Protein AF-A0A653JDM7-F1 (afdb_monomer)

Sequence (87 aa):
MLNTESLFPHAGSFAMRRNRDNGKYDIPVRILRRNPDGSLLIGDPVPGGKRRNAASINCNVPIADLLPTSRQRCLRARHKHAFQVSV

Secondary structure (DSSP, 8-state):
---GGG-S--TT-EEEEEPTTT-SEEEEEEEEEE-TTSEEEEE-SSTT--TTS---S-EEEEGGGEEEE-HHHHHHHHHHHHHHT--

pLDDT: mean 72.77, std 17.04, rang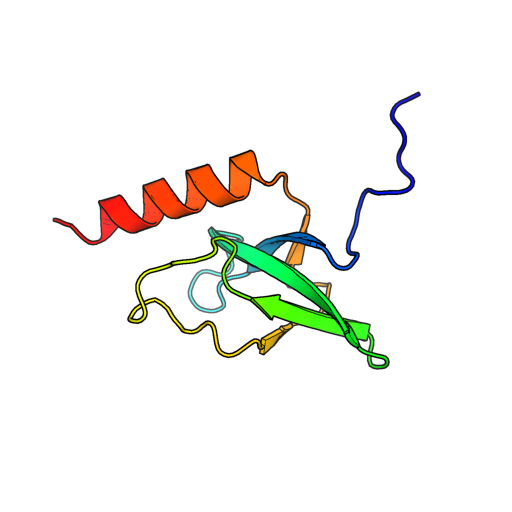e [33.38, 89.5]

Solvent-accessible surface area (backbone atoms only — not comparable to full-atom values): 5208 Å² total; per-residue (Å²): 132,81,83,68,90,80,66,75,89,54,59,76,38,33,27,22,30,49,36,86,90,78,69,43,67,69,44,49,26,21,31,64,39,74,47,94,88,61,28,29,32,30,32,62,66,50,93,86,61,64,74,88,75,46,75,54,58,69,42,76,40,55,59,89,48,48,41,74,46,53,62,69,56,35,51,53,46,48,54,54,57,60,59,69,74,72,118

Nearest PDB structures (foldseek):
  7kux-assembly1_E  TM=6.245E-01  e=8.583E-02  Physcomitrium patens
  7lx0-assembly1_P  TM=6.762E-01  e=2.944E-01  Fischerella thermalis PCC 7521
  8jw0-assembly1_e  TM=6.500E-01  e=2.944E-01  Amphidinium carterae
  3h6z-assembly2_B  TM=5.550E-01  e=4.207E+00  Drosophila melanogaster
  8iyj-assembly1_Z  TM=4.518E-01  e=3.695E+00  Mus musculus

Mean predicted aligned error: 9.22 Å

Radius of gyration: 13.14 Å; Cα contacts (8 Å, |Δi|>4): 143; chains: 1; bounding box: 41×24×36 Å

Foldseek 3Di:
DPPCPCFDDAAQFKWFFQDPVPRDRLQIWGFHHQDPVQWTFIAHLDDPPDCVPCVRPTDTHHSVRIGGDHSVVSVVSVVVVVVVVVD

Structure (mmCIF, N/CA/C/O backbone):
data_AF-A0A653JDM7-F1
#
_entry.id   AF-A0A653JDM7-F1
#
loop_
_atom_site.group_PDB
_atom_site.id
_atom_site.type_symbol
_atom_site.label_atom_id
_atom_site.label_alt_id
_atom_site.label_comp_id
_atom_site.label_asym_id
_atom_site.label_entity_id
_atom_site.label_seq_id
_atom_site.pdbx_PDB_ins_code
_atom_site.Cartn_x
_atom_site.Cartn_y
_atom_site.Cartn_z
_atom_site.occupancy
_atom_site.B_iso_or_equiv
_atom_site.auth_seq_id
_atom_site.auth_comp_id
_atom_site.auth_asym_id
_atom_site.auth_atom_id
_atom_site.pdbx_PDB_model_num
ATOM 1 N N . MET A 1 1 ? -26.292 2.572 -0.848 1.00 33.38 1 MET A N 1
ATOM 2 C CA . MET A 1 1 ? -25.292 2.600 0.242 1.00 33.38 1 MET A CA 1
ATOM 3 C C . MET A 1 1 ? -24.022 1.944 -0.271 1.00 33.38 1 MET A C 1
ATOM 5 O O . MET A 1 1 ? -24.066 0.778 -0.634 1.00 33.38 1 MET A O 1
ATOM 9 N N . LEU A 1 2 ? -22.934 2.703 -0.418 1.00 34.22 2 LEU A N 1
ATOM 10 C CA . LEU A 1 2 ? -21.624 2.153 -0.780 1.00 34.22 2 LEU A CA 1
ATOM 11 C C . LEU A 1 2 ? -21.100 1.362 0.424 1.00 34.22 2 LEU A C 1
ATOM 13 O O . LEU A 1 2 ? -20.967 1.938 1.496 1.00 34.22 2 LEU A O 1
ATOM 17 N N . ASN A 1 3 ? -20.861 0.061 0.241 1.00 35.09 3 ASN A N 1
ATOM 18 C CA . ASN A 1 3 ? -20.321 -0.856 1.249 1.00 35.09 3 ASN A CA 1
ATOM 19 C C . ASN A 1 3 ? -18.996 -0.308 1.805 1.00 35.09 3 ASN A C 1
ATOM 21 O O . ASN A 1 3 ? -17.943 -0.422 1.177 1.00 35.09 3 ASN A O 1
ATOM 25 N N . THR A 1 4 ? -19.059 0.336 2.966 1.00 42.22 4 THR A N 1
ATOM 26 C CA . THR A 1 4 ? -17.934 0.995 3.638 1.00 42.22 4 THR A CA 1
ATOM 27 C C . THR A 1 4 ? -17.117 0.038 4.514 1.00 42.22 4 THR A C 1
ATOM 29 O O . THR A 1 4 ? -16.075 0.428 5.034 1.00 42.22 4 THR A O 1
ATOM 32 N N . GLU A 1 5 ? -17.526 -1.228 4.640 1.00 43.00 5 GLU A N 1
ATOM 33 C CA . GLU A 1 5 ? -16.897 -2.209 5.542 1.00 43.00 5 GLU A CA 1
ATOM 34 C C . GLU A 1 5 ? -15.582 -2.821 5.018 1.00 43.00 5 GLU A C 1
ATOM 36 O O . GLU A 1 5 ? -14.869 -3.489 5.760 1.00 43.00 5 GLU A O 1
ATOM 41 N N . SER A 1 6 ? -15.188 -2.543 3.770 1.00 51.06 6 SER A N 1
ATOM 42 C CA . SER A 1 6 ? -13.935 -3.038 3.166 1.00 51.06 6 SER A CA 1
ATOM 43 C C . SER A 1 6 ? -12.892 -1.940 2.910 1.00 51.06 6 SER A C 1
ATOM 45 O O . SER A 1 6 ? -11.992 -2.111 2.085 1.00 51.06 6 SER A O 1
ATOM 47 N N . LEU A 1 7 ? -13.037 -0.763 3.530 1.00 58.88 7 LEU A N 1
ATOM 48 C CA . LEU A 1 7 ? -12.366 0.445 3.037 1.00 58.88 7 LEU A CA 1
ATOM 49 C C . LEU A 1 7 ? -10.892 0.593 3.426 1.00 58.88 7 LEU A C 1
ATOM 51 O O . LEU A 1 7 ? -10.164 1.253 2.684 1.00 58.88 7 LEU A O 1
ATOM 55 N N . PHE A 1 8 ? -10.417 0.007 4.531 1.00 62.56 8 PHE A N 1
ATOM 56 C CA . PHE A 1 8 ? -9.017 0.172 4.940 1.00 62.56 8 PHE A CA 1
ATOM 57 C C . PHE A 1 8 ? -8.621 -0.665 6.168 1.00 62.56 8 PHE A C 1
ATOM 59 O O . PHE A 1 8 ? -9.428 -0.805 7.081 1.00 62.56 8 PHE A O 1
ATOM 66 N N . PRO A 1 9 ? -7.338 -1.039 6.324 1.00 71.12 9 PRO A N 1
ATOM 67 C CA . PRO A 1 9 ? -6.480 -1.806 5.428 1.00 71.12 9 PRO A CA 1
ATOM 68 C C . PRO A 1 9 ? -6.446 -3.291 5.848 1.00 71.12 9 PRO A C 1
ATOM 70 O O . PRO A 1 9 ? -6.018 -3.634 6.951 1.00 71.12 9 PRO A O 1
ATOM 73 N N . HIS A 1 10 ? -6.843 -4.185 4.940 1.00 76.12 10 HIS A N 1
ATOM 74 C CA . HIS A 1 10 ? -6.748 -5.640 5.108 1.00 76.12 10 HIS A CA 1
ATOM 75 C C . HIS A 1 10 ? -5.779 -6.264 4.093 1.00 76.12 10 HIS A C 1
ATOM 77 O O . HIS A 1 10 ? -5.413 -5.643 3.090 1.00 76.12 10 HIS A O 1
ATOM 83 N N . ALA A 1 11 ? -5.365 -7.507 4.337 1.00 82.56 11 ALA A N 1
ATOM 84 C CA . ALA A 1 11 ? -4.511 -8.255 3.418 1.00 82.56 11 ALA A CA 1
ATOM 85 C C . ALA A 1 11 ? -5.109 -8.291 1.998 1.00 82.56 11 ALA A C 1
ATOM 87 O O . ALA A 1 11 ? -6.319 -8.397 1.812 1.00 82.56 11 ALA A O 1
ATOM 88 N N . GLY A 1 12 ? -4.257 -8.153 0.985 1.00 79.44 12 GLY A N 1
ATOM 89 C CA . GLY A 1 12 ? -4.648 -8.094 -0.421 1.00 79.44 12 GLY A CA 1
ATOM 90 C C . GLY A 1 12 ? -4.988 -6.697 -0.949 1.00 79.44 12 GLY A C 1
ATOM 91 O O . GLY A 1 12 ? -4.932 -6.522 -2.167 1.00 79.44 12 GLY A O 1
ATOM 92 N N . SER A 1 13 ? -5.266 -5.715 -0.082 1.00 85.19 13 SER A N 1
ATOM 93 C CA . SER A 1 13 ? -5.573 -4.334 -0.486 1.00 85.19 13 SER A CA 1
ATOM 94 C C . SER A 1 13 ? -4.362 -3.559 -0.988 1.00 85.19 13 SER A C 1
ATOM 96 O O . SER A 1 13 ? -3.212 -3.941 -0.779 1.00 85.19 13 SER A O 1
ATOM 98 N N . PHE A 1 14 ? -4.634 -2.434 -1.644 1.00 85.19 14 PHE A N 1
ATOM 99 C CA . PHE A 1 14 ? -3.630 -1.535 -2.197 1.00 85.19 14 PHE A CA 1
ATOM 100 C C . PHE A 1 14 ? -3.582 -0.231 -1.401 1.00 85.19 14 PHE A C 1
ATOM 102 O O . PHE A 1 14 ? -4.606 0.263 -0.923 1.00 85.19 14 PHE A O 1
ATOM 109 N N . ALA A 1 15 ? -2.386 0.330 -1.262 1.00 87.56 15 ALA A N 1
ATOM 110 C CA . ALA A 1 15 ? -2.167 1.596 -0.579 1.00 87.56 15 ALA A CA 1
ATOM 111 C C . ALA A 1 15 ? -1.072 2.408 -1.278 1.00 87.56 15 ALA A C 1
ATOM 113 O O . ALA A 1 15 ? -0.230 1.869 -1.997 1.00 87.56 15 ALA A O 1
ATOM 114 N N . MET A 1 16 ? -1.076 3.715 -1.048 1.00 88.12 16 MET A N 1
ATOM 115 C CA . MET A 1 16 ? 0.081 4.565 -1.297 1.00 88.12 16 MET A CA 1
ATOM 116 C C . MET A 1 16 ? 0.818 4.730 0.028 1.00 88.12 16 MET A C 1
ATOM 118 O O . MET A 1 16 ? 0.210 5.114 1.023 1.00 88.12 16 MET A O 1
ATOM 122 N N . ARG A 1 17 ? 2.111 4.428 0.055 1.00 88.56 17 ARG A N 1
ATOM 123 C CA . ARG A 1 17 ? 2.990 4.673 1.194 1.00 88.56 17 ARG A CA 1
ATOM 124 C C . ARG A 1 17 ? 3.517 6.097 1.131 1.00 88.56 17 ARG A C 1
ATOM 126 O O . ARG A 1 17 ? 3.880 6.585 0.058 1.00 88.56 17 ARG A O 1
ATOM 133 N N . ARG A 1 18 ? 3.594 6.732 2.297 1.00 88.75 18 ARG A N 1
ATOM 134 C CA . ARG A 1 18 ? 4.274 8.008 2.472 1.00 88.75 18 ARG A CA 1
ATOM 135 C C . ARG A 1 18 ? 5.768 7.846 2.209 1.00 88.75 18 ARG A C 1
ATOM 137 O O . ARG A 1 18 ? 6.444 7.026 2.830 1.00 88.75 18 ARG A O 1
ATOM 144 N N . ASN A 1 19 ? 6.289 8.621 1.279 1.00 85.19 19 ASN A N 1
ATOM 145 C CA . ASN A 1 19 ? 7.712 8.734 1.051 1.00 85.19 19 ASN A CA 1
ATOM 146 C C . ASN A 1 19 ? 8.320 9.632 2.134 1.00 85.19 19 ASN A C 1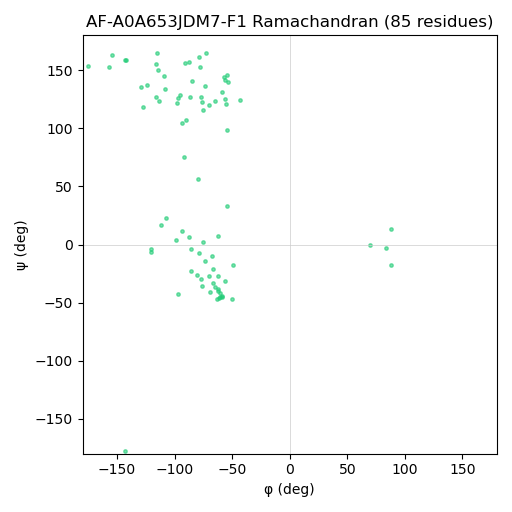
ATOM 148 O O . ASN A 1 19 ? 7.836 10.736 2.383 1.00 85.19 19 ASN A O 1
ATOM 152 N N . ARG A 1 20 ? 9.361 9.135 2.808 1.00 83.81 20 ARG A N 1
ATOM 153 C CA . ARG A 1 20 ? 10.038 9.869 3.884 1.00 83.81 20 ARG A CA 1
ATOM 154 C C . ARG A 1 20 ? 10.824 11.066 3.357 1.00 83.81 20 ARG A C 1
ATOM 156 O O . ARG A 1 20 ? 10.936 12.051 4.075 1.00 83.81 20 ARG A O 1
ATOM 163 N N . ASP A 1 21 ? 11.279 11.007 2.109 1.00 82.81 21 ASP A N 1
ATOM 164 C CA . ASP A 1 21 ? 12.144 12.032 1.522 1.00 82.81 21 ASP A CA 1
ATOM 165 C C . ASP A 1 21 ? 11.360 13.292 1.140 1.00 82.81 21 ASP A C 1
ATOM 167 O O . ASP A 1 21 ? 11.853 14.407 1.274 1.00 82.81 21 ASP A O 1
ATOM 171 N N . ASN A 1 22 ? 10.120 13.127 0.669 1.00 85.25 22 ASN A N 1
ATOM 172 C CA . ASN A 1 22 ? 9.296 14.237 0.177 1.00 85.25 22 ASN A CA 1
ATOM 173 C C . ASN A 1 22 ? 7.973 14.420 0.945 1.00 85.25 22 ASN A C 1
ATOM 175 O O . ASN A 1 22 ? 7.206 15.337 0.651 1.00 85.25 22 ASN A O 1
ATOM 179 N N . GLY A 1 23 ? 7.673 13.535 1.900 1.00 86.94 23 GLY A N 1
ATOM 180 C CA . GLY A 1 23 ? 6.459 13.546 2.714 1.00 86.94 23 GLY A CA 1
ATOM 181 C C . GLY A 1 23 ? 5.160 13.190 1.977 1.00 86.94 23 GLY A C 1
ATOM 182 O O . GLY A 1 23 ? 4.110 13.176 2.624 1.00 86.94 23 GLY A O 1
ATOM 183 N N . LYS A 1 24 ? 5.199 12.907 0.667 1.00 88.06 24 LYS A N 1
ATOM 184 C CA . LYS A 1 24 ? 4.034 12.648 -0.197 1.00 88.06 24 LYS A CA 1
ATOM 185 C C . LYS A 1 24 ? 3.684 11.162 -0.255 1.00 88.06 24 LYS A C 1
ATOM 187 O O . LYS A 1 24 ? 4.521 10.294 -0.054 1.00 88.06 24 LYS A O 1
ATOM 192 N N . TYR A 1 25 ? 2.427 10.863 -0.575 1.00 86.19 25 TYR A N 1
ATOM 193 C CA . TYR A 1 25 ? 1.925 9.499 -0.764 1.00 86.19 25 TYR A CA 1
ATOM 194 C C . TYR A 1 25 ? 2.039 9.065 -2.230 1.00 86.19 25 TYR A C 1
ATOM 196 O O . TYR A 1 25 ? 1.051 9.056 -2.967 1.00 86.19 25 TYR A O 1
ATOM 204 N N . ASP A 1 26 ? 3.252 8.739 -2.667 1.00 83.12 26 ASP A N 1
ATOM 205 C CA . ASP A 1 26 ? 3.573 8.450 -4.071 1.00 83.12 26 ASP A CA 1
ATOM 206 C C . ASP A 1 26 ? 4.151 7.044 -4.308 1.00 83.12 26 ASP A C 1
ATOM 208 O O . ASP A 1 26 ? 4.221 6.607 -5.454 1.00 83.12 26 ASP A O 1
ATOM 212 N N . ILE A 1 27 ? 4.437 6.271 -3.254 1.00 83.31 27 ILE A N 1
ATOM 213 C CA . ILE A 1 27 ? 4.983 4.912 -3.372 1.00 83.31 27 ILE A CA 1
ATOM 214 C C . ILE A 1 27 ? 3.837 3.887 -3.363 1.00 83.31 27 ILE A C 1
ATOM 216 O O . ILE A 1 27 ? 3.277 3.615 -2.301 1.00 83.31 27 ILE A O 1
ATOM 220 N N . PRO A 1 28 ? 3.451 3.285 -4.501 1.00 84.69 28 PRO A N 1
ATOM 221 C CA . PRO A 1 28 ? 2.357 2.320 -4.526 1.00 84.69 28 PRO A CA 1
ATOM 222 C C . PRO A 1 28 ? 2.793 0.987 -3.907 1.00 84.69 28 PRO A C 1
ATOM 224 O O . PRO A 1 28 ? 3.872 0.485 -4.220 1.00 84.69 28 PRO A O 1
ATOM 227 N N . VAL A 1 29 ? 1.940 0.392 -3.070 1.00 84.81 29 VAL A N 1
ATOM 228 C CA . VAL A 1 29 ? 2.205 -0.863 -2.347 1.00 84.81 29 VAL A CA 1
ATOM 229 C C . VAL A 1 29 ? 0.961 -1.749 -2.242 1.00 84.81 29 VAL A C 1
ATOM 231 O O . VAL A 1 29 ? -0.174 -1.279 -2.355 1.00 84.81 29 VAL A O 1
ATOM 234 N N . ARG A 1 30 ? 1.172 -3.048 -2.009 1.00 86.00 30 ARG A N 1
ATOM 235 C CA . AR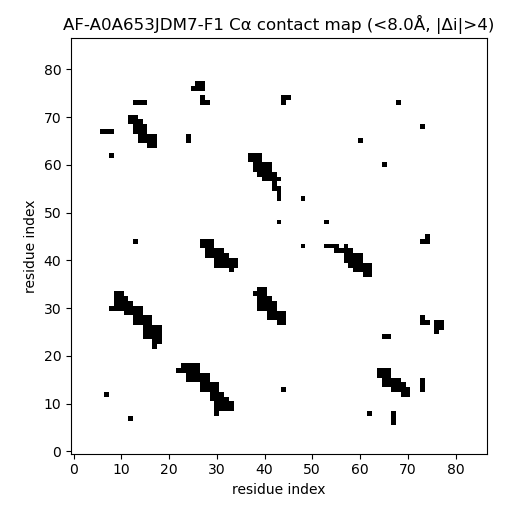G A 1 30 ? 0.120 -4.005 -1.634 1.00 86.00 30 ARG A CA 1
ATOM 236 C C . ARG A 1 30 ? 0.281 -4.402 -0.174 1.00 86.00 30 ARG A C 1
ATOM 238 O O . ARG A 1 30 ? 1.379 -4.740 0.254 1.00 86.00 30 ARG A O 1
ATOM 245 N N . ILE A 1 31 ? -0.814 -4.398 0.574 1.00 86.94 31 ILE A N 1
ATOM 246 C CA . ILE A 1 31 ? -0.868 -4.891 1.948 1.00 86.94 31 ILE A CA 1
ATOM 247 C C . ILE A 1 31 ? -0.881 -6.414 1.895 1.00 86.94 31 ILE A C 1
ATOM 249 O O . ILE A 1 31 ? -1.743 -7.021 1.259 1.00 86.94 31 ILE A O 1
ATOM 253 N N . LEU A 1 32 ? 0.085 -7.039 2.552 1.00 85.69 32 LEU A N 1
ATOM 254 C CA . LEU A 1 32 ? 0.222 -8.490 2.609 1.00 85.69 32 LEU A CA 1
ATOM 255 C C . LEU A 1 32 ? -0.389 -9.044 3.888 1.00 85.69 32 LEU A C 1
ATOM 257 O O . LEU A 1 32 ? -1.082 -10.055 3.848 1.00 85.69 32 LEU A O 1
ATOM 261 N N . ARG A 1 33 ? -0.151 -8.371 5.018 1.00 86.88 33 ARG A N 1
ATOM 262 C CA . ARG A 1 33 ? -0.621 -8.810 6.334 1.00 86.88 33 ARG A CA 1
ATOM 263 C C . ARG A 1 33 ? -0.701 -7.634 7.302 1.00 86.88 33 ARG A C 1
ATOM 265 O O . ARG A 1 33 ? 0.072 -6.687 7.188 1.00 86.88 33 ARG A O 1
ATOM 272 N N . ARG A 1 34 ? -1.590 -7.733 8.289 1.00 87.31 34 ARG A N 1
ATOM 273 C CA . ARG A 1 34 ? -1.577 -6.887 9.485 1.00 87.31 34 ARG A CA 1
ATOM 274 C C . ARG A 1 34 ? -0.850 -7.595 10.619 1.00 87.31 34 ARG A C 1
ATOM 276 O O . ARG A 1 34 ? -1.142 -8.753 10.902 1.00 87.31 34 ARG A O 1
ATOM 283 N N . ASN A 1 35 ? 0.105 -6.915 11.232 1.00 86.50 35 ASN A N 1
ATOM 284 C CA . ASN A 1 35 ? 0.838 -7.440 12.372 1.00 86.50 35 ASN A CA 1
ATOM 285 C C . ASN A 1 35 ? 0.103 -7.113 13.687 1.00 86.50 35 ASN A C 1
ATOM 287 O O . ASN A 1 35 ? -0.682 -6.158 13.729 1.00 86.50 35 ASN A O 1
ATOM 291 N N . PRO A 1 36 ? 0.350 -7.882 14.764 1.00 83.12 36 PRO A N 1
ATOM 292 C CA . PRO A 1 36 ? -0.282 -7.656 16.068 1.00 83.12 36 PRO A CA 1
ATOM 293 C C . PRO A 1 36 ? 0.060 -6.300 16.702 1.00 83.12 36 PRO A C 1
ATOM 295 O O . PRO A 1 36 ? -0.744 -5.758 17.450 1.00 83.12 36 PRO A O 1
ATOM 298 N N . ASP A 1 37 ? 1.220 -5.732 16.367 1.00 85.62 37 ASP A N 1
ATOM 299 C CA . ASP A 1 37 ? 1.696 -4.419 16.828 1.00 85.62 37 ASP A CA 1
ATOM 300 C C . ASP A 1 37 ? 0.989 -3.227 16.146 1.00 85.62 37 ASP A C 1
ATOM 302 O O . ASP A 1 37 ? 1.326 -2.070 16.390 1.00 85.62 37 ASP A O 1
ATOM 306 N N . GLY A 1 38 ? 0.021 -3.494 15.262 1.00 81.69 38 GLY A N 1
ATOM 307 C CA . GLY A 1 38 ? -0.710 -2.474 14.511 1.00 81.69 38 GLY A CA 1
ATOM 308 C C . GLY A 1 38 ? -0.007 -1.993 13.237 1.00 81.69 38 GLY A C 1
ATOM 309 O O . GLY A 1 38 ? -0.596 -1.211 12.486 1.00 81.69 38 GLY A O 1
ATOM 310 N N . SER A 1 39 ? 1.201 -2.480 12.943 1.00 88.81 39 SER A N 1
ATOM 311 C CA . SER A 1 39 ? 1.875 -2.238 11.668 1.00 88.81 39 SER A CA 1
ATOM 312 C C . SER A 1 39 ? 1.326 -3.134 10.552 1.00 88.81 39 SER A C 1
ATOM 314 O O . SER A 1 39 ? 0.678 -4.162 10.780 1.00 88.81 39 SER A O 1
ATOM 316 N N . LEU A 1 40 ? 1.576 -2.739 9.306 1.00 89.50 40 LEU A N 1
ATOM 317 C CA . LEU A 1 40 ? 1.178 -3.479 8.116 1.00 89.50 40 LEU A CA 1
ATOM 318 C C . LEU A 1 40 ? 2.419 -3.932 7.363 1.00 89.50 40 LEU A C 1
ATOM 320 O O . LEU A 1 40 ? 3.271 -3.119 7.007 1.00 89.50 40 LEU A O 1
ATOM 324 N N . LEU A 1 41 ? 2.484 -5.229 7.085 1.00 88.25 41 LEU A N 1
ATOM 325 C CA . LEU A 1 41 ? 3.452 -5.789 6.164 1.00 88.25 41 LEU A CA 1
ATOM 326 C C . LEU A 1 41 ? 2.999 -5.453 4.744 1.00 88.25 41 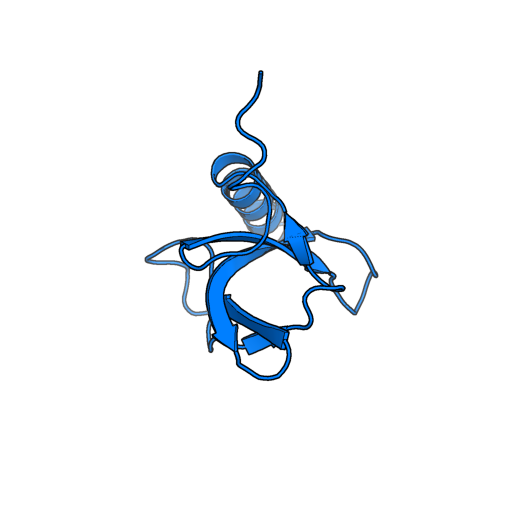LEU A C 1
ATOM 328 O O . LEU A 1 41 ? 1.944 -5.916 4.299 1.00 88.25 41 LEU A O 1
ATOM 332 N N . ILE A 1 42 ? 3.792 -4.660 4.036 1.00 87.44 42 ILE A N 1
ATOM 333 C CA . ILE A 1 42 ? 3.510 -4.228 2.667 1.00 87.44 42 ILE A CA 1
ATOM 334 C C . ILE A 1 42 ? 4.569 -4.756 1.698 1.00 87.44 42 ILE A C 1
ATOM 336 O O . ILE A 1 42 ? 5.703 -5.018 2.090 1.00 87.44 42 ILE A O 1
ATOM 340 N N . GLY A 1 43 ? 4.206 -4.881 0.424 1.00 83.00 43 GLY A N 1
ATOM 341 C CA . GLY A 1 43 ? 5.097 -5.326 -0.645 1.00 83.00 43 GLY A CA 1
ATOM 342 C C . GLY A 1 43 ? 4.850 -4.605 -1.970 1.00 83.00 43 GLY A C 1
ATOM 343 O O . GLY A 1 43 ? 4.002 -3.712 -2.069 1.00 83.00 43 GLY A O 1
ATOM 344 N N . ASP A 1 44 ? 5.600 -5.008 -3.000 1.00 77.75 44 ASP A N 1
ATOM 345 C CA . ASP A 1 44 ? 5.426 -4.481 -4.357 1.00 77.75 44 ASP A CA 1
ATOM 346 C C . ASP A 1 44 ? 3.988 -4.761 -4.843 1.00 77.75 44 ASP A C 1
ATOM 348 O O . ASP A 1 44 ? 3.488 -5.885 -4.710 1.00 77.75 44 ASP A O 1
ATOM 352 N N . PRO A 1 45 ? 3.292 -3.751 -5.394 1.00 70.06 45 PRO A N 1
ATOM 353 C CA . PRO A 1 45 ? 1.920 -3.902 -5.854 1.00 70.06 45 PRO A CA 1
ATOM 354 C C . PRO A 1 45 ? 1.757 -4.823 -7.080 1.00 70.06 45 PRO A C 1
ATOM 356 O O . PRO A 1 45 ? 0.618 -5.141 -7.426 1.00 70.06 45 PRO A O 1
ATOM 359 N N . VAL A 1 46 ? 2.837 -5.246 -7.757 1.00 61.34 46 VAL A N 1
ATOM 360 C CA . VAL A 1 46 ? 2.788 -6.002 -9.023 1.00 61.34 46 VAL A CA 1
ATOM 361 C C . VAL A 1 46 ? 3.610 -7.300 -8.960 1.00 61.34 46 VAL A C 1
ATOM 363 O O . VAL A 1 46 ? 4.839 -7.247 -8.854 1.00 61.34 46 VAL A O 1
ATOM 366 N N . PRO A 1 47 ? 2.968 -8.475 -9.118 1.00 57.97 47 PRO A N 1
ATOM 367 C CA . PRO A 1 47 ? 3.676 -9.728 -9.373 1.00 57.97 47 PRO A CA 1
ATOM 368 C C . PRO A 1 47 ? 4.560 -9.602 -10.625 1.00 57.97 47 PRO A C 1
ATOM 370 O O . PRO A 1 47 ? 4.072 -9.213 -11.683 1.00 57.97 47 PRO A O 1
ATOM 373 N N . GLY A 1 48 ? 5.858 -9.898 -10.509 1.00 56.34 48 GLY A N 1
ATOM 374 C CA . GLY A 1 48 ? 6.810 -9.793 -11.627 1.00 56.34 48 GLY A CA 1
ATOM 375 C C . GLY A 1 48 ? 7.475 -8.420 -11.806 1.00 56.34 48 GLY A C 1
ATOM 376 O O . GLY A 1 48 ? 8.094 -8.167 -12.838 1.00 56.34 48 GLY A O 1
ATOM 377 N N . GLY A 1 49 ? 7.375 -7.518 -10.822 1.00 57.94 49 GLY A N 1
ATOM 378 C CA . GLY A 1 49 ? 8.112 -6.254 -10.828 1.00 57.94 49 GLY A CA 1
ATOM 379 C C . GLY A 1 49 ? 9.631 -6.415 -11.006 1.00 57.94 49 GLY A C 1
ATOM 380 O O . GLY A 1 49 ? 10.228 -7.380 -10.530 1.00 57.94 49 GLY A O 1
ATOM 381 N N . LYS A 1 50 ? 10.278 -5.462 -11.703 1.00 55.28 50 LYS A N 1
ATOM 382 C CA . LYS A 1 50 ? 11.738 -5.467 -11.914 1.00 55.28 50 LYS A CA 1
ATOM 383 C C . LYS A 1 50 ? 12.452 -5.531 -10.555 1.00 55.28 50 LYS A C 1
ATOM 385 O O . LYS A 1 50 ? 12.321 -4.604 -9.760 1.00 55.28 50 LYS A O 1
ATOM 390 N N . ARG A 1 51 ? 13.273 -6.573 -10.345 1.00 50.09 51 ARG A N 1
ATOM 391 C CA . ARG A 1 51 ? 14.055 -6.865 -9.117 1.00 50.09 51 ARG A CA 1
ATOM 392 C C . ARG A 1 51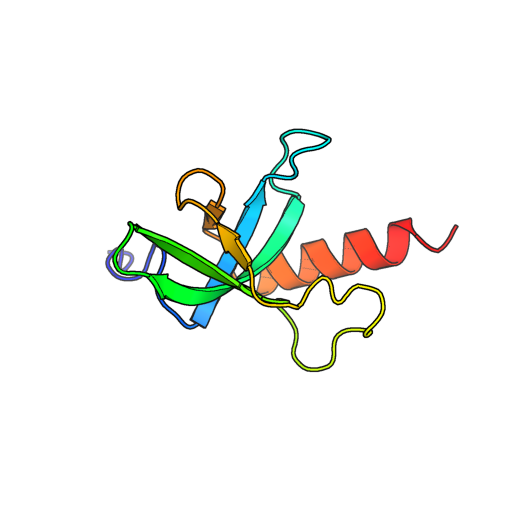 ? 14.875 -5.690 -8.554 1.00 50.09 51 ARG A C 1
ATOM 394 O O . ARG A 1 51 ? 15.292 -5.731 -7.412 1.00 50.09 51 ARG A O 1
ATOM 401 N N . ARG A 1 52 ? 15.130 -4.646 -9.341 1.00 46.88 52 ARG A N 1
ATOM 402 C CA . ARG A 1 52 ? 15.934 -3.473 -8.948 1.00 46.88 52 ARG A CA 1
ATOM 403 C C . ARG A 1 52 ? 15.111 -2.399 -8.227 1.00 46.88 52 ARG A C 1
ATOM 405 O O . ARG A 1 52 ? 15.651 -1.665 -7.417 1.00 46.88 52 ARG A O 1
ATOM 412 N N . ASN A 1 53 ? 13.793 -2.392 -8.447 1.00 49.69 53 ASN A N 1
ATOM 413 C CA . ASN A 1 53 ? 12.830 -1.672 -7.608 1.00 49.69 53 ASN A CA 1
ATOM 414 C C . AS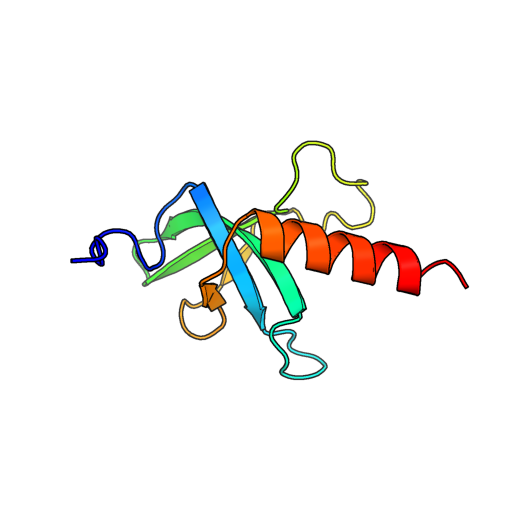N A 1 53 ? 12.377 -2.545 -6.428 1.00 49.69 53 ASN A C 1
ATOM 416 O O . ASN A 1 53 ? 11.479 -2.155 -5.680 1.00 49.69 53 ASN A O 1
ATOM 420 N N . ALA A 1 54 ? 13.000 -3.722 -6.261 1.00 46.16 54 ALA A N 1
ATOM 421 C CA . ALA A 1 54 ? 12.697 -4.654 -5.198 1.00 46.16 54 ALA A CA 1
ATOM 422 C C . ALA A 1 54 ? 13.323 -4.279 -3.855 1.00 46.16 54 ALA A C 1
ATOM 424 O O . ALA A 1 54 ? 13.896 -5.107 -3.160 1.00 46.16 54 ALA A O 1
ATOM 425 N N . ALA A 1 55 ? 13.008 -3.069 -3.399 1.00 49.00 55 ALA A N 1
ATOM 426 C CA . ALA A 1 55 ? 12.715 -2.874 -1.982 1.00 49.00 55 ALA A CA 1
ATOM 427 C C . ALA A 1 55 ? 11.469 -3.694 -1.534 1.00 49.00 55 ALA A C 1
ATOM 429 O O . ALA A 1 55 ? 11.025 -3.568 -0.401 1.00 49.00 55 ALA A O 1
ATOM 430 N N . SER A 1 56 ? 10.935 -4.565 -2.412 1.00 48.09 56 SER A N 1
ATOM 431 C CA . SER A 1 56 ? 10.142 -5.790 -2.207 1.00 48.09 56 SER A CA 1
ATOM 432 C C . SER A 1 56 ? 10.787 -6.840 -1.283 1.00 48.09 56 SER A C 1
ATOM 434 O O . SER A 1 56 ? 10.577 -8.038 -1.469 1.00 48.09 56 SER A O 1
ATOM 436 N N . ILE A 1 57 ? 11.543 -6.416 -0.273 1.00 58.59 57 ILE A N 1
ATOM 437 C CA . ILE A 1 57 ? 11.633 -7.171 0.972 1.00 58.59 57 ILE A CA 1
ATOM 438 C C . ILE A 1 57 ? 10.503 -6.585 1.789 1.00 58.59 57 ILE A C 1
ATOM 440 O O . ILE A 1 57 ? 10.549 -5.411 2.150 1.00 58.59 57 ILE A O 1
ATOM 444 N N . ASN A 1 58 ? 9.437 -7.356 1.944 1.00 76.94 58 ASN A N 1
ATOM 445 C CA . ASN A 1 58 ? 8.238 -6.905 2.625 1.00 76.94 58 ASN A CA 1
ATOM 446 C C . ASN A 1 58 ? 8.616 -6.132 3.894 1.00 76.94 58 ASN A C 1
ATOM 448 O O . ASN A 1 58 ? 9.361 -6.651 4.725 1.00 76.94 58 ASN A O 1
ATOM 452 N N . CYS A 1 59 ? 8.152 -4.894 4.023 1.00 83.25 59 CYS A N 1
ATOM 453 C CA . CYS A 1 59 ? 8.504 -4.060 5.163 1.00 83.25 59 CYS A CA 1
ATOM 454 C C . CYS A 1 59 ? 7.272 -3.763 6.004 1.00 83.25 59 CYS A C 1
ATOM 456 O O . CYS A 1 59 ? 6.150 -3.720 5.497 1.00 83.25 59 CYS A O 1
ATOM 458 N N . ASN A 1 60 ? 7.491 -3.586 7.302 1.00 89.31 60 ASN A N 1
ATOM 459 C CA . ASN A 1 60 ? 6.440 -3.186 8.221 1.00 89.31 60 ASN A CA 1
ATOM 460 C C . ASN A 1 60 ? 6.339 -1.667 8.217 1.00 89.31 60 ASN A C 1
ATOM 462 O O . ASN A 1 60 ? 7.336 -0.969 8.407 1.00 89.31 60 ASN A O 1
ATOM 466 N N . VAL A 1 61 ? 5.133 -1.162 7.988 1.00 88.25 61 VAL A N 1
ATOM 467 C CA . VAL A 1 61 ? 4.852 0.271 7.942 1.00 88.25 61 VAL A CA 1
ATOM 468 C C . VAL A 1 61 ? 3.666 0.577 8.855 1.00 88.25 61 VAL A C 1
ATOM 470 O O . VAL A 1 61 ? 2.678 -0.165 8.829 1.00 88.25 61 VAL A O 1
ATOM 473 N N . PRO A 1 62 ? 3.736 1.639 9.679 1.00 89.38 62 PRO A N 1
ATOM 474 C CA . PRO A 1 62 ? 2.596 2.090 10.464 1.00 89.38 62 PRO A CA 1
ATOM 475 C C . PRO A 1 62 ? 1.403 2.409 9.566 1.00 89.38 62 PRO A C 1
ATOM 477 O O . PRO A 1 62 ? 1.557 2.972 8.483 1.00 89.38 62 PRO A O 1
ATOM 480 N N . ILE A 1 63 ? 0.193 2.117 10.038 1.00 85.81 63 ILE A N 1
ATOM 481 C CA . ILE A 1 63 ? -1.033 2.447 9.300 1.00 85.81 63 ILE A CA 1
ATOM 482 C C . ILE A 1 63 ? -1.137 3.943 8.957 1.00 85.81 63 ILE A C 1
ATOM 484 O O . ILE A 1 63 ? -1.661 4.291 7.904 1.00 85.81 63 ILE A O 1
ATOM 488 N N . ALA A 1 64 ? -0.584 4.813 9.809 1.00 87.44 64 ALA A N 1
ATOM 489 C CA . ALA A 1 64 ? -0.571 6.263 9.623 1.00 87.44 64 ALA A CA 1
ATOM 490 C C . ALA A 1 64 ? 0.277 6.728 8.425 1.00 87.44 64 ALA A C 1
ATOM 492 O O . ALA A 1 64 ? 0.052 7.817 7.910 1.00 87.44 64 ALA A O 1
ATOM 493 N N . ASP A 1 65 ? 1.219 5.901 7.962 1.00 88.69 65 ASP A N 1
ATOM 494 C CA . ASP A 1 65 ? 2.066 6.181 6.796 1.00 88.69 65 ASP A CA 1
ATOM 495 C C . ASP A 1 65 ? 1.484 5.592 5.501 1.00 88.69 65 ASP A C 1
ATOM 497 O O . ASP A 1 65 ? 2.161 5.532 4.466 1.00 88.69 65 ASP A O 1
ATOM 501 N N . LEU A 1 66 ? 0.228 5.141 5.533 1.00 87.94 66 LEU A N 1
ATOM 502 C CA . LEU A 1 66 ? -0.452 4.521 4.406 1.00 87.94 66 LEU A CA 1
ATOM 503 C C . LEU A 1 66 ? -1.750 5.259 4.088 1.00 87.94 66 LEU A C 1
ATOM 505 O O . LEU A 1 66 ? -2.540 5.594 4.964 1.00 87.94 66 LEU A O 1
ATOM 509 N N . LEU A 1 67 ? -1.987 5.461 2.796 1.00 89.06 67 LEU A N 1
ATOM 510 C CA . LEU A 1 67 ? -3.226 6.011 2.267 1.00 89.06 67 LEU A CA 1
ATOM 511 C C . LEU A 1 67 ? -3.952 4.927 1.450 1.00 89.06 67 LEU A C 1
ATOM 513 O O . LEU A 1 67 ? -3.356 4.407 0.498 1.00 89.06 67 LEU A O 1
ATOM 517 N N . PRO A 1 68 ? -5.217 4.584 1.770 1.00 85.69 68 PRO A N 1
ATOM 518 C CA . PRO A 1 68 ? -5.998 3.616 1.003 1.00 85.69 68 PRO A CA 1
ATOM 519 C C . PRO A 1 68 ? -6.085 4.024 -0.460 1.00 85.69 68 PRO A C 1
ATOM 521 O O . PRO A 1 68 ? -6.255 5.202 -0.786 1.00 85.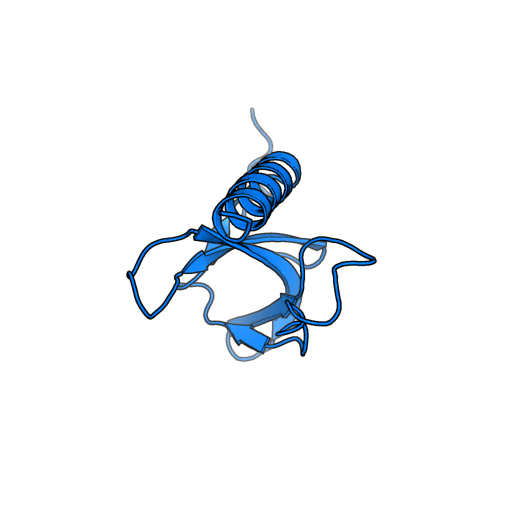69 68 PRO A O 1
ATOM 524 N N . THR A 1 69 ? -6.014 3.054 -1.367 1.00 85.44 69 THR A N 1
ATOM 525 C CA . THR A 1 69 ? -6.197 3.342 -2.787 1.00 85.44 69 THR A CA 1
ATOM 526 C C . THR A 1 69 ? -6.690 2.126 -3.560 1.00 85.44 69 THR A C 1
ATOM 528 O O . THR A 1 69 ? -6.606 0.987 -3.106 1.00 85.44 69 THR A O 1
ATOM 531 N N . SER A 1 70 ? -7.206 2.362 -4.765 1.00 83.75 70 SER A N 1
ATOM 532 C CA . SER A 1 70 ? -7.602 1.277 -5.657 1.00 83.75 70 SER A CA 1
ATOM 533 C C . SER A 1 70 ? -6.385 0.661 -6.348 1.00 83.75 70 SER A C 1
ATOM 535 O O . SER A 1 70 ? -5.390 1.336 -6.633 1.00 83.75 70 SER A O 1
ATOM 537 N N . ARG A 1 71 ? -6.496 -0.620 -6.721 1.00 79.75 71 ARG A N 1
ATOM 538 C CA . ARG A 1 71 ? -5.487 -1.320 -7.533 1.00 79.75 71 ARG A CA 1
ATOM 539 C C . ARG A 1 71 ? -5.106 -0.521 -8.780 1.00 79.75 71 ARG A C 1
ATOM 541 O O . ARG A 1 71 ? -3.926 -0.341 -9.064 1.00 79.75 71 ARG A O 1
ATOM 548 N N . GLN A 1 72 ? -6.102 -0.014 -9.508 1.00 81.62 72 GLN A N 1
ATOM 549 C CA . GLN A 1 72 ? -5.879 0.733 -10.745 1.00 81.62 72 GLN A CA 1
ATOM 550 C C . GLN A 1 72 ? -5.083 2.022 -10.501 1.00 81.62 72 GLN A C 1
ATOM 552 O O . GLN A 1 72 ? -4.203 2.354 -11.293 1.00 81.62 72 GLN A O 1
ATOM 557 N N . ARG A 1 73 ? -5.336 2.722 -9.387 1.00 79.31 73 ARG A N 1
ATOM 558 C CA . ARG A 1 73 ? -4.591 3.930 -9.014 1.00 79.31 73 ARG A CA 1
ATOM 559 C C . ARG A 1 73 ? -3.146 3.610 -8.614 1.00 79.31 73 ARG A C 1
ATOM 561 O O . ARG A 1 73 ? -2.249 4.310 -9.077 1.00 79.31 73 ARG A O 1
ATOM 568 N N . CYS A 1 74 ? -2.902 2.529 -7.867 1.00 80.06 74 CYS A N 1
ATOM 569 C CA . CYS A 1 74 ? -1.540 2.040 -7.593 1.00 80.06 74 CYS A CA 1
ATOM 570 C C . CYS A 1 74 ? -0.770 1.702 -8.876 1.00 80.06 74 CYS A C 1
ATOM 572 O O . CYS A 1 74 ? 0.385 2.097 -9.028 1.00 80.06 74 CYS A O 1
ATOM 574 N N . LEU A 1 75 ? -1.411 0.998 -9.815 1.00 77.38 75 LEU A N 1
ATOM 575 C CA . LEU A 1 75 ? -0.794 0.638 -11.092 1.00 77.38 75 LEU A CA 1
ATOM 576 C C . LEU A 1 75 ? -0.456 1.885 -11.918 1.00 77.38 75 LEU A C 1
ATOM 578 O O . LEU A 1 75 ? 0.673 2.017 -12.384 1.00 77.38 75 LEU A O 1
ATOM 582 N N . ARG A 1 76 ? -1.383 2.844 -12.042 1.00 79.75 76 ARG A N 1
ATOM 583 C CA . ARG A 1 76 ? -1.132 4.114 -12.748 1.00 79.75 76 ARG A CA 1
ATOM 5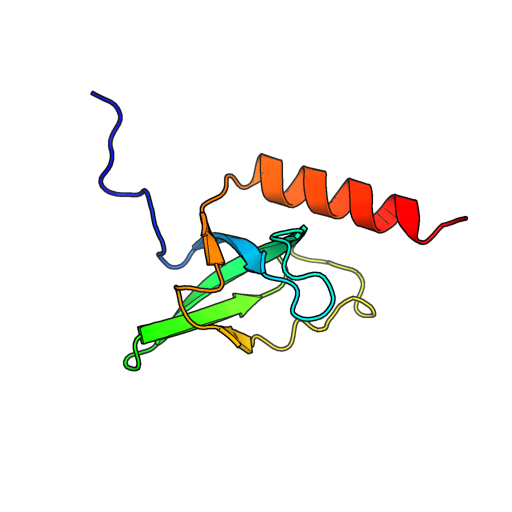84 C C . ARG A 1 76 ? 0.029 4.902 -12.132 1.00 79.75 76 ARG A C 1
ATOM 586 O O . ARG A 1 76 ? 0.890 5.378 -12.868 1.00 79.75 76 ARG A O 1
ATOM 593 N N . ALA A 1 77 ? 0.085 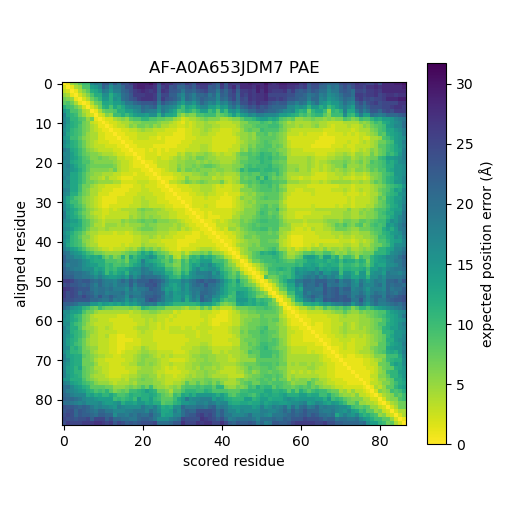5.003 -10.802 1.00 74.69 77 ALA A N 1
ATOM 594 C CA . ALA A 1 77 ? 1.185 5.671 -10.104 1.00 74.69 77 ALA A CA 1
ATOM 595 C C . ALA A 1 77 ? 2.538 4.998 -10.393 1.00 74.69 77 ALA A C 1
ATOM 597 O O . ALA A 1 77 ? 3.517 5.681 -10.689 1.00 74.69 77 ALA A O 1
ATOM 598 N N . ARG A 1 78 ? 2.579 3.659 -10.416 1.00 72.88 78 ARG A N 1
ATOM 599 C CA . ARG A 1 78 ? 3.777 2.893 -10.789 1.00 72.88 78 ARG A CA 1
ATOM 600 C C . ARG A 1 78 ? 4.239 3.189 -12.216 1.00 72.88 78 ARG A C 1
ATOM 602 O O . ARG A 1 78 ? 5.431 3.383 -12.428 1.00 72.88 78 ARG A O 1
ATOM 609 N N . HIS A 1 79 ? 3.322 3.225 -13.185 1.00 67.44 79 HIS A N 1
ATOM 610 C CA . HIS A 1 79 ? 3.668 3.540 -14.576 1.00 67.44 79 HIS A CA 1
ATOM 611 C C . HIS A 1 79 ? 4.250 4.951 -14.716 1.00 67.44 79 HIS A C 1
ATOM 613 O O . HIS A 1 79 ? 5.238 5.126 -15.425 1.00 67.44 79 HIS A O 1
ATOM 619 N N . LYS A 1 80 ? 3.701 5.931 -13.986 1.00 64.25 80 LYS A N 1
ATOM 620 C CA . LYS A 1 80 ? 4.237 7.299 -13.951 1.00 64.25 80 LYS A CA 1
ATOM 621 C C . LYS A 1 80 ? 5.666 7.339 -13.396 1.00 64.25 80 LYS A C 1
ATOM 623 O O . LYS A 1 80 ? 6.533 7.945 -14.014 1.00 64.25 80 LYS A O 1
ATOM 628 N N . HIS A 1 81 ? 5.927 6.636 -12.292 1.00 56.59 81 HIS A N 1
ATOM 629 C CA . HIS A 1 81 ? 7.275 6.530 -11.723 1.00 56.59 81 HIS A CA 1
ATOM 630 C C . HIS A 1 81 ? 8.260 5.786 -12.639 1.00 56.59 81 HIS A C 1
ATOM 632 O O . HIS A 1 81 ? 9.421 6.168 -12.711 1.00 56.59 81 HIS A O 1
ATOM 638 N N . ALA A 1 82 ? 7.820 4.752 -13.363 1.00 55.94 82 ALA A N 1
ATOM 639 C CA . ALA A 1 82 ? 8.684 4.009 -14.284 1.00 55.94 82 ALA A CA 1
ATOM 640 C C . ALA A 1 82 ? 9.134 4.850 -15.492 1.00 55.94 82 ALA A C 1
ATOM 642 O O . ALA A 1 82 ? 10.252 4.677 -15.973 1.00 55.94 82 ALA A O 1
ATOM 643 N N . PHE A 1 83 ? 8.285 5.768 -15.961 1.00 49.62 83 PHE A N 1
ATOM 644 C CA . PHE A 1 83 ? 8.610 6.662 -17.074 1.00 49.62 83 PHE A CA 1
ATOM 645 C C . PHE A 1 83 ? 9.537 7.813 -16.662 1.00 49.62 83 PHE A C 1
ATOM 647 O O . PHE A 1 83 ? 10.349 8.263 -17.460 1.00 49.62 83 PHE A O 1
ATOM 654 N N . GLN A 1 84 ? 9.464 8.255 -15.404 1.00 48.12 84 GLN A N 1
ATOM 655 C CA . GLN A 1 84 ? 10.244 9.392 -14.907 1.00 48.12 84 GLN A CA 1
ATOM 656 C C . GLN A 1 84 ? 11.742 9.088 -14.703 1.00 48.12 84 GLN A C 1
ATOM 658 O O . GLN A 1 84 ? 12.527 10.011 -14.553 1.00 48.12 84 GLN A O 1
ATOM 663 N N . VAL A 1 85 ? 12.140 7.810 -14.710 1.00 44.31 85 VAL A N 1
ATOM 664 C CA . VAL A 1 85 ? 13.542 7.354 -14.566 1.00 44.31 85 VAL A CA 1
ATOM 665 C C . VAL A 1 85 ? 14.181 7.030 -15.932 1.00 44.31 85 VAL A C 1
ATOM 667 O O . VAL A 1 85 ? 15.298 6.534 -15.994 1.00 44.31 85 VAL A O 1
ATOM 670 N N . SER A 1 86 ? 13.469 7.265 -17.042 1.00 41.22 86 SER A N 1
ATOM 671 C CA . SER A 1 86 ? 13.921 6.913 -18.401 1.00 41.22 86 SER A CA 1
ATOM 672 C C . SER A 1 86 ? 14.330 8.122 -19.261 1.00 41.22 86 SER A C 1
ATOM 674 O O . SER A 1 86 ? 14.297 8.010 -20.485 1.00 41.22 86 SER A O 1
ATOM 676 N N . VAL A 1 87 ? 14.694 9.258 -18.653 1.00 38.22 87 VAL A N 1
ATOM 677 C CA . VAL A 1 87 ? 15.216 10.452 -19.350 1.00 38.22 87 VAL A CA 1
ATOM 678 C C . VAL A 1 87 ? 16.486 10.927 -18.665 1.00 38.22 87 VAL A C 1
ATOM 680 O O . VAL A 1 87 ? 16.447 11.029 -17.418 1.00 38.22 87 VAL A O 1
#